Protein AF-A0A345P0F8-F1 (afdb_monomer_lite)

Sequence (129 aa):
MKKESVSDMVIATKQNTTERILMMFTLTQNILHFNRSIKLSSNTGGVIFREFDEKLGFSQTIADHFQLADERTFCIHKKDKLLQQKIYQLIACCHEDDAADDLTTVPVFTQILDKSALASQPSMSRFFR

Radius of gyration: 23.69 Å; chains: 1; bounding box: 66×60×38 Å

pLDDT: mean 72.62, std 15.51, range [37.28, 91.75]

Structure (mmCIF, N/CA/C/O backbone):
data_AF-A0A345P0F8-F1
#
_entry.id   AF-A0A345P0F8-F1
#
loop_
_atom_site.group_PDB
_atom_site.id
_atom_site.type_symbol
_atom_site.label_atom_id
_atom_site.label_alt_id
_atom_site.label_comp_id
_atom_site.label_asym_id
_atom_site.label_entity_id
_atom_site.label_seq_id
_atom_site.pdbx_PDB_ins_code
_atom_site.Cartn_x
_atom_site.Cartn_y
_atom_site.Cartn_z
_atom_site.occupancy
_atom_site.B_iso_or_equiv
_atom_site.auth_seq_id
_atom_site.auth_comp_id
_atom_site.auth_asym_id
_atom_site.auth_atom_id
_atom_site.pdbx_PDB_model_num
ATOM 1 N N . MET A 1 1 ? 52.536 -41.967 -12.028 1.00 48.78 1 MET A N 1
ATOM 2 C CA . MET A 1 1 ? 51.154 -41.572 -12.378 1.00 48.78 1 MET A CA 1
ATOM 3 C C . MET A 1 1 ? 50.250 -41.990 -11.220 1.00 48.78 1 MET A C 1
ATOM 5 O O . MET A 1 1 ? 50.121 -43.187 -10.990 1.00 48.78 1 MET A O 1
ATOM 9 N N . LYS A 1 2 ? 49.764 -41.050 -10.394 1.00 50.00 2 LYS A N 1
ATOM 10 C CA . LYS A 1 2 ? 48.904 -41.361 -9.232 1.00 50.00 2 LYS A CA 1
ATOM 11 C C . LYS A 1 2 ? 47.543 -41.839 -9.755 1.00 50.00 2 LYS A C 1
ATOM 13 O O . LYS A 1 2 ? 46.916 -41.114 -10.517 1.00 50.00 2 LYS A O 1
ATOM 18 N N . LYS A 1 3 ? 47.129 -43.061 -9.401 1.00 56.00 3 LYS A N 1
ATOM 19 C CA . LYS A 1 3 ? 45.771 -43.555 -9.665 1.00 56.00 3 LYS A CA 1
ATOM 20 C C . LYS A 1 3 ? 44.862 -42.962 -8.594 1.00 56.00 3 LYS A C 1
ATOM 22 O O . LYS A 1 3 ? 45.051 -43.253 -7.418 1.00 56.00 3 LYS A O 1
ATOM 27 N N . GLU A 1 4 ? 43.953 -42.091 -8.998 1.00 60.69 4 GLU A N 1
ATOM 28 C CA . GLU A 1 4 ? 42.924 -41.545 -8.116 1.00 60.69 4 GLU A CA 1
ATOM 29 C C . GLU A 1 4 ? 41.944 -42.671 -7.740 1.00 60.69 4 GLU A C 1
ATOM 31 O O . GLU A 1 4 ? 41.602 -43.504 -8.587 1.00 60.69 4 GLU A O 1
ATOM 36 N N . SER A 1 5 ? 41.581 -42.780 -6.458 1.00 73.12 5 SER A N 1
ATOM 37 C CA . SER A 1 5 ? 40.750 -43.881 -5.963 1.00 73.12 5 SER A CA 1
ATOM 38 C C . SER A 1 5 ? 39.308 -43.715 -6.440 1.00 73.12 5 SER A C 1
ATOM 40 O O . SER A 1 5 ? 38.751 -42.619 -6.415 1.00 73.12 5 SER A O 1
ATOM 42 N N . VAL A 1 6 ? 38.661 -44.820 -6.821 1.00 68.94 6 VAL A N 1
ATOM 43 C CA . VAL A 1 6 ? 37.246 -44.838 -7.239 1.00 68.94 6 VAL A CA 1
ATOM 44 C C . VAL A 1 6 ? 36.330 -44.264 -6.145 1.00 68.94 6 VAL A C 1
ATOM 46 O O . VAL A 1 6 ? 35.310 -43.655 -6.457 1.00 68.94 6 VAL A O 1
ATOM 49 N N . SER A 1 7 ? 36.718 -44.385 -4.869 1.00 68.81 7 SER A N 1
ATOM 50 C CA . SER A 1 7 ? 36.024 -43.762 -3.731 1.00 68.81 7 SER A CA 1
ATOM 51 C C . SER A 1 7 ? 35.975 -42.240 -3.828 1.00 68.81 7 SER A C 1
ATOM 53 O O . SER A 1 7 ? 34.934 -41.637 -3.581 1.00 68.81 7 SER A O 1
ATOM 55 N N . ASP A 1 8 ? 37.080 -41.628 -4.238 1.00 67.25 8 ASP A N 1
ATOM 56 C CA . ASP A 1 8 ? 37.249 -40.177 -4.254 1.00 67.25 8 ASP A CA 1
ATOM 57 C C . ASP A 1 8 ? 36.444 -39.585 -5.419 1.00 67.25 8 ASP A C 1
ATOM 59 O O . ASP A 1 8 ? 35.771 -38.565 -5.271 1.00 67.25 8 ASP A O 1
ATOM 63 N N . MET A 1 9 ? 36.379 -40.319 -6.537 1.00 60.78 9 MET A N 1
ATOM 64 C CA . MET A 1 9 ? 35.535 -39.997 -7.690 1.00 60.78 9 MET A CA 1
ATOM 65 C C . MET A 1 9 ? 34.029 -40.075 -7.362 1.00 60.78 9 MET A C 1
ATOM 67 O O . MET A 1 9 ? 33.240 -39.252 -7.834 1.00 60.78 9 MET A O 1
ATOM 71 N N . VAL A 1 10 ? 33.610 -41.027 -6.520 1.00 66.44 10 VAL A N 1
ATOM 72 C CA . VAL A 1 10 ? 32.207 -41.182 -6.080 1.00 66.44 10 VAL A CA 1
ATOM 73 C C . VAL A 1 10 ? 31.802 -40.093 -5.075 1.00 66.44 10 VAL A C 1
ATOM 75 O O . VAL A 1 10 ? 30.672 -39.602 -5.105 1.00 66.44 10 VAL A O 1
ATOM 78 N N . ILE A 1 11 ? 32.718 -39.676 -4.200 1.00 66.06 11 ILE A N 1
ATOM 79 C CA . ILE A 1 11 ? 32.480 -38.589 -3.239 1.00 66.06 11 ILE A CA 1
ATOM 80 C C . ILE A 1 11 ? 32.392 -37.242 -3.971 1.00 66.06 11 ILE A C 1
ATOM 82 O O . ILE A 1 11 ? 31.440 -36.491 -3.752 1.00 66.06 11 ILE A O 1
ATOM 86 N N . ALA A 1 12 ? 33.304 -36.981 -4.914 1.00 62.41 12 ALA A N 1
ATOM 87 C CA . ALA A 1 12 ? 33.292 -35.771 -5.733 1.00 62.41 12 ALA A CA 1
ATOM 88 C C . ALA A 1 12 ? 32.013 -35.649 -6.586 1.00 62.41 12 ALA A C 1
ATOM 90 O O . ALA A 1 12 ? 31.419 -34.574 -6.674 1.00 62.41 12 ALA A O 1
ATOM 91 N N . THR A 1 13 ? 31.537 -36.755 -7.170 1.00 56.69 13 THR A N 1
ATOM 92 C CA . THR A 1 13 ? 30.294 -36.766 -7.966 1.00 56.69 13 THR A CA 1
ATOM 93 C C . THR A 1 13 ? 29.044 -36.573 -7.110 1.00 56.69 13 THR A C 1
ATOM 95 O O . THR A 1 13 ? 28.149 -35.827 -7.514 1.00 56.69 13 THR A O 1
ATOM 98 N N . LYS A 1 14 ? 28.977 -37.151 -5.902 1.00 62.44 14 LYS A N 1
ATOM 99 C CA . LYS A 1 14 ? 27.883 -36.875 -4.955 1.00 62.44 14 LYS A CA 1
ATOM 100 C C . LYS A 1 14 ? 27.865 -35.420 -4.500 1.00 62.44 14 LYS A C 1
ATOM 102 O O . LYS A 1 14 ? 26.799 -34.818 -4.509 1.00 62.44 14 LYS A O 1
ATOM 107 N N . GLN A 1 15 ? 29.013 -34.841 -4.156 1.00 59.41 15 GLN A N 1
ATOM 108 C CA . GLN A 1 15 ? 29.087 -33.451 -3.700 1.00 59.41 15 GLN A CA 1
ATOM 109 C C . GLN A 1 15 ? 28.715 -32.465 -4.815 1.00 59.41 15 GLN A C 1
ATOM 111 O O . GLN A 1 15 ? 27.932 -31.554 -4.573 1.00 59.41 15 GLN A O 1
ATOM 116 N N . ASN A 1 16 ? 29.143 -32.721 -6.057 1.00 59.69 16 ASN A N 1
ATOM 117 C CA . ASN A 1 16 ? 28.713 -31.953 -7.231 1.00 59.69 16 ASN A CA 1
ATOM 118 C C . ASN A 1 16 ? 27.195 -32.064 -7.470 1.00 59.69 16 ASN A C 1
ATOM 120 O O . ASN A 1 16 ? 26.537 -31.080 -7.788 1.00 59.69 16 ASN A O 1
ATOM 124 N N . THR A 1 17 ? 26.614 -33.250 -7.267 1.00 64.06 17 THR A N 1
ATOM 125 C CA . THR A 1 17 ? 25.165 -33.465 -7.415 1.00 64.06 17 THR A CA 1
ATOM 126 C C . THR A 1 17 ? 24.375 -32.770 -6.302 1.00 64.06 17 THR A C 1
ATOM 128 O O . THR A 1 17 ? 23.346 -32.161 -6.576 1.00 64.06 17 THR A O 1
ATOM 131 N N . THR A 1 18 ? 24.870 -32.793 -5.063 1.00 62.34 18 THR A N 1
ATOM 132 C CA . THR A 1 18 ? 24.264 -32.085 -3.927 1.00 62.34 18 THR A CA 1
ATOM 133 C C . THR A 1 18 ? 24.374 -30.571 -4.081 1.00 62.34 18 THR A C 1
ATOM 135 O O . THR A 1 18 ? 23.387 -29.888 -3.843 1.00 62.34 18 THR A O 1
ATOM 138 N N . GLU A 1 19 ? 25.510 -30.035 -4.539 1.00 58.97 19 GLU A N 1
ATOM 139 C CA . GLU A 1 19 ? 25.637 -28.606 -4.860 1.00 58.97 19 GLU A CA 1
ATOM 140 C C . GLU A 1 19 ? 24.734 -28.201 -6.025 1.00 58.97 19 GLU A C 1
ATOM 142 O O . GLU A 1 19 ? 24.119 -27.143 -5.968 1.00 58.97 19 GLU A O 1
ATOM 147 N N . ARG A 1 20 ? 24.558 -29.061 -7.037 1.00 56.16 20 ARG A N 1
ATOM 148 C CA . ARG A 1 20 ? 23.585 -28.843 -8.121 1.00 56.16 20 ARG A CA 1
ATOM 149 C C . ARG A 1 20 ? 22.144 -28.821 -7.617 1.00 56.16 20 ARG A C 1
ATOM 151 O O . ARG A 1 20 ? 21.381 -27.956 -8.025 1.00 56.16 20 ARG A O 1
ATOM 158 N N . ILE A 1 21 ? 21.772 -29.733 -6.721 1.00 56.31 21 ILE A N 1
ATOM 159 C CA . ILE A 1 21 ? 20.436 -29.761 -6.108 1.00 56.31 21 ILE A CA 1
ATOM 160 C C . ILE A 1 21 ? 20.239 -28.544 -5.195 1.00 56.31 21 ILE A C 1
ATOM 162 O O . ILE A 1 21 ? 19.192 -27.908 -5.252 1.00 56.31 21 ILE A O 1
ATOM 166 N N . LEU A 1 22 ? 21.249 -28.167 -4.406 1.00 51.72 22 LEU A N 1
ATOM 167 C CA . LEU A 1 22 ? 21.214 -26.976 -3.557 1.00 51.72 22 LEU A CA 1
ATOM 168 C C . LEU A 1 22 ? 21.119 -25.693 -4.403 1.00 51.72 22 LEU A C 1
ATOM 170 O O . LEU A 1 22 ? 20.344 -24.809 -4.063 1.00 51.72 22 LEU A O 1
ATOM 174 N N . MET A 1 23 ? 21.808 -25.635 -5.548 1.00 47.84 23 MET A N 1
ATOM 175 C CA . MET A 1 23 ? 21.733 -24.553 -6.540 1.00 47.84 23 MET A CA 1
ATOM 176 C C . MET A 1 23 ? 20.390 -24.527 -7.301 1.00 47.84 23 MET A C 1
ATOM 178 O O . MET A 1 23 ? 19.939 -23.473 -7.740 1.00 47.84 23 MET A O 1
ATOM 182 N N . MET A 1 24 ? 19.701 -25.665 -7.431 1.00 48.94 24 MET A N 1
ATOM 183 C CA . MET A 1 24 ? 18.323 -25.731 -7.945 1.00 48.94 24 MET A CA 1
ATOM 184 C C . MET A 1 24 ? 17.283 -25.320 -6.888 1.00 48.94 24 MET A C 1
ATOM 186 O O . MET A 1 24 ? 16.201 -24.868 -7.251 1.00 48.94 24 MET A O 1
ATOM 190 N N . PHE A 1 25 ? 17.612 -25.434 -5.595 1.00 47.25 25 PHE A N 1
ATOM 191 C CA . PHE A 1 25 ? 16.828 -24.887 -4.479 1.00 47.25 25 PHE A CA 1
ATOM 192 C C . PHE A 1 25 ? 17.150 -23.415 -4.166 1.00 47.25 25 PHE A C 1
ATOM 194 O O . PHE A 1 25 ? 16.381 -22.763 -3.456 1.00 47.25 25 PHE A O 1
ATOM 201 N N . THR A 1 26 ? 18.245 -22.852 -4.687 1.00 43.06 26 THR A N 1
ATOM 202 C CA . THR A 1 26 ? 18.491 -21.410 -4.584 1.00 43.06 26 THR A CA 1
ATOM 203 C C . THR A 1 26 ? 17.596 -20.655 -5.557 1.00 43.06 26 THR A C 1
ATOM 205 O O . THR A 1 26 ? 17.823 -20.699 -6.759 1.00 43.06 26 THR A O 1
ATOM 208 N N . LEU A 1 27 ? 16.604 -19.964 -4.980 1.00 44.12 27 LEU A N 1
ATOM 209 C CA . LEU A 1 27 ? 15.822 -18.843 -5.517 1.00 44.12 27 LEU A CA 1
ATOM 210 C C . LEU A 1 27 ? 15.485 -18.948 -7.006 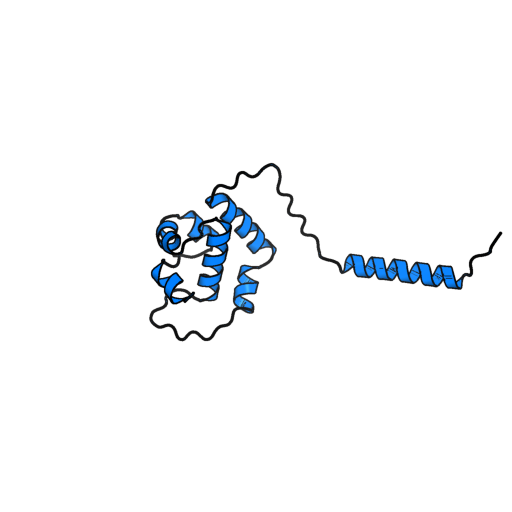1.00 44.12 27 LEU A C 1
ATOM 212 O O . LEU A 1 27 ? 16.305 -18.614 -7.858 1.00 44.12 27 LEU A O 1
ATOM 216 N N . THR A 1 28 ? 14.226 -19.269 -7.314 1.00 41.75 28 THR A N 1
ATOM 217 C CA . THR A 1 28 ? 13.624 -18.935 -8.608 1.00 41.75 28 THR A CA 1
ATOM 218 C C . THR A 1 28 ? 13.919 -17.465 -8.906 1.00 41.75 28 THR A C 1
ATOM 220 O O . THR A 1 28 ? 13.294 -16.565 -8.345 1.00 41.75 28 THR A O 1
ATOM 223 N N . GLN A 1 29 ? 14.923 -17.203 -9.741 1.00 48.25 29 GLN A N 1
ATOM 224 C CA . GLN A 1 29 ? 15.229 -15.855 -10.179 1.00 48.25 29 GLN A CA 1
ATOM 225 C C . GLN A 1 29 ? 14.155 -15.471 -11.188 1.00 48.25 29 GLN A C 1
ATOM 227 O O . GLN A 1 29 ? 14.264 -15.754 -12.379 1.00 48.25 29 GLN A O 1
ATOM 232 N N . ASN A 1 30 ? 13.102 -14.817 -10.705 1.00 51.25 30 ASN A N 1
ATOM 233 C CA . ASN A 1 30 ? 12.268 -13.988 -11.559 1.00 51.25 30 ASN A CA 1
ATOM 234 C C . ASN A 1 30 ? 13.138 -12.805 -11.999 1.00 51.25 30 ASN A C 1
ATOM 236 O O . ASN A 1 30 ? 13.193 -11.776 -11.327 1.00 51.25 30 ASN A O 1
ATOM 240 N N . ILE A 1 31 ? 13.896 -12.982 -13.084 1.00 44.03 31 ILE A N 1
ATOM 241 C CA . ILE A 1 31 ? 14.697 -11.910 -13.675 1.00 44.03 31 ILE A CA 1
ATOM 242 C C . ILE A 1 31 ? 13.720 -10.861 -14.215 1.00 44.03 31 ILE A C 1
ATOM 244 O O . ILE A 1 31 ? 13.164 -11.004 -15.303 1.00 44.03 31 ILE A O 1
ATOM 248 N N . LEU A 1 32 ? 13.500 -9.801 -13.441 1.00 49.66 32 LEU A N 1
ATOM 249 C CA . LEU A 1 32 ? 12.817 -8.594 -13.892 1.00 49.66 32 LEU A CA 1
ATOM 250 C C . LEU A 1 32 ? 13.817 -7.762 -14.703 1.00 49.66 32 LEU A C 1
ATOM 252 O O . LEU A 1 32 ? 14.685 -7.078 -14.160 1.00 49.66 32 LEU A O 1
ATOM 256 N N . HIS A 1 33 ? 13.733 -7.865 -16.028 1.00 44.91 33 HIS A N 1
ATOM 257 C CA . HIS A 1 33 ? 14.579 -7.113 -16.951 1.00 44.91 33 HIS A CA 1
ATOM 258 C C . HIS A 1 33 ? 14.101 -5.652 -17.046 1.00 44.91 33 HIS A C 1
ATOM 260 O O . HIS A 1 33 ? 13.334 -5.288 -17.935 1.00 44.91 33 HIS A O 1
ATOM 266 N N . PHE A 1 34 ? 14.567 -4.786 -16.143 1.00 45.03 34 PHE A N 1
ATOM 267 C CA . PHE A 1 34 ?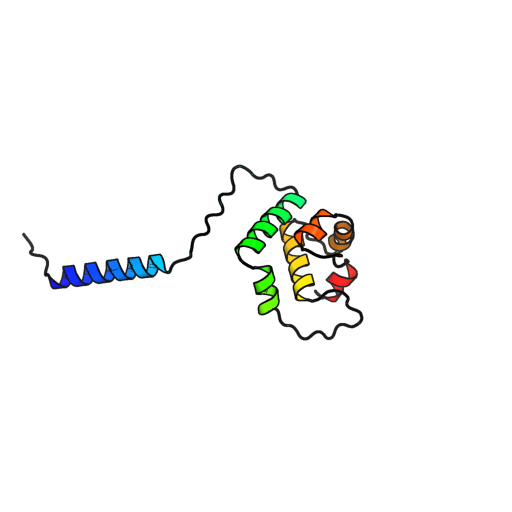 14.333 -3.343 -16.256 1.00 45.03 34 PHE A CA 1
ATOM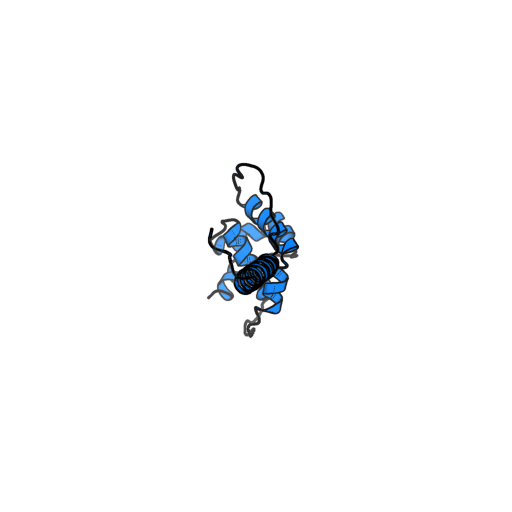 268 C C . PHE A 1 34 ? 15.267 -2.750 -17.318 1.00 45.03 34 PHE A C 1
ATOM 270 O O . PHE A 1 34 ? 16.471 -2.593 -17.110 1.00 45.03 34 PHE A O 1
ATOM 277 N N . ASN A 1 35 ? 14.728 -2.464 -18.501 1.00 38.53 35 ASN A N 1
ATOM 278 C CA . ASN A 1 35 ? 15.511 -1.953 -19.620 1.00 38.53 35 ASN A CA 1
ATOM 279 C C . ASN A 1 35 ? 15.689 -0.425 -19.507 1.00 38.53 35 ASN A C 1
ATOM 281 O O . ASN A 1 35 ? 14.717 0.317 -19.586 1.00 38.53 35 ASN A O 1
ATOM 285 N N . ARG A 1 36 ? 16.955 0.008 -19.393 1.00 37.28 36 ARG A N 1
ATOM 286 C CA . ARG A 1 36 ? 17.495 1.354 -19.676 1.00 37.28 36 ARG A CA 1
ATOM 287 C C . ARG A 1 36 ? 17.044 2.503 -18.748 1.00 37.28 36 ARG A C 1
ATOM 289 O O . ARG A 1 36 ? 15.922 2.979 -18.813 1.00 37.28 36 ARG A O 1
ATOM 296 N N . SER A 1 37 ? 18.000 3.014 -17.962 1.00 45.97 37 SER A N 1
ATOM 297 C CA . SER A 1 37 ? 18.045 4.368 -17.369 1.00 45.97 37 SER A CA 1
ATOM 298 C C . SER A 1 37 ? 16.685 4.979 -17.007 1.00 45.97 37 SER A C 1
ATOM 300 O O . SER A 1 37 ? 16.279 5.992 -17.580 1.00 45.97 37 SER A O 1
ATOM 302 N N . ILE A 1 38 ? 15.978 4.368 -16.056 1.00 47.78 38 ILE A N 1
ATOM 303 C CA . ILE A 1 38 ? 14.684 4.881 -15.610 1.00 47.78 38 ILE A CA 1
ATOM 304 C C . ILE A 1 38 ? 14.928 6.134 -14.769 1.00 47.78 38 ILE A C 1
ATOM 306 O O . ILE A 1 38 ? 15.378 6.066 -13.626 1.00 47.78 38 ILE A O 1
ATOM 310 N N . LYS A 1 39 ? 14.623 7.301 -15.337 1.00 45.25 39 LYS A N 1
ATOM 311 C CA . LYS A 1 39 ? 14.442 8.520 -14.551 1.00 45.25 39 LYS A CA 1
ATOM 312 C C . LYS A 1 39 ? 13.051 8.424 -13.927 1.00 45.25 39 LYS A C 1
ATOM 314 O O . LYS A 1 39 ? 12.052 8.714 -14.579 1.00 45.25 39 LYS A O 1
ATOM 319 N N . LEU A 1 40 ? 12.995 7.912 -12.701 1.00 49.03 40 LEU A N 1
ATOM 320 C CA . LEU A 1 40 ? 11.753 7.711 -11.961 1.00 49.03 40 LEU A CA 1
ATOM 321 C C . LEU A 1 40 ? 11.151 9.081 -11.623 1.00 49.03 40 LEU A C 1
ATOM 323 O O . LEU A 1 40 ? 11.645 9.784 -10.747 1.00 49.03 40 LEU A O 1
ATOM 327 N N . 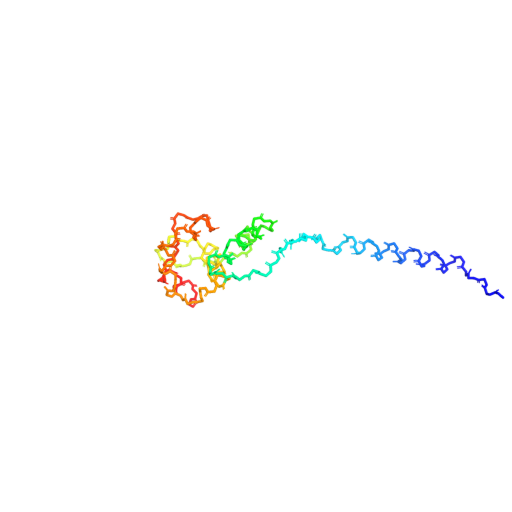SER A 1 41 ? 10.096 9.483 -12.331 1.00 53.31 41 SER A N 1
ATOM 328 C CA . SER A 1 41 ? 9.133 10.429 -11.759 1.00 53.31 41 SER A CA 1
ATOM 329 C C . SER A 1 41 ? 8.356 9.721 -10.643 1.00 53.31 41 SER A C 1
ATOM 331 O O . SER A 1 41 ? 8.210 8.498 -10.689 1.00 53.31 41 SER A O 1
ATOM 333 N N . SER A 1 42 ? 7.844 10.464 -9.657 1.00 58.84 42 SER A N 1
ATOM 334 C CA . SER A 1 42 ? 7.132 9.915 -8.484 1.00 58.84 42 SER A CA 1
ATOM 335 C C . SER A 1 42 ? 6.065 8.872 -8.851 1.00 58.84 42 SER A C 1
ATOM 337 O O . SER A 1 42 ? 6.005 7.795 -8.264 1.00 58.84 42 SER A O 1
ATOM 339 N N . ASN A 1 43 ? 5.291 9.130 -9.908 1.00 59.97 43 ASN A N 1
ATOM 340 C CA . ASN A 1 43 ? 4.241 8.222 -10.377 1.00 59.97 43 ASN A CA 1
ATOM 341 C C . ASN A 1 43 ? 4.792 6.928 -11.012 1.00 59.97 43 ASN A C 1
ATOM 343 O O . ASN A 1 43 ? 4.143 5.888 -10.946 1.00 59.97 43 ASN A O 1
ATOM 347 N N . THR A 1 44 ? 5.991 6.964 -11.605 1.00 65.25 44 THR A N 1
ATOM 348 C CA . THR A 1 44 ? 6.617 5.800 -12.265 1.00 65.25 44 THR A CA 1
ATOM 349 C C . THR A 1 44 ? 7.099 4.760 -11.246 1.00 65.25 44 THR A C 1
ATOM 351 O O . THR A 1 44 ? 7.014 3.562 -11.509 1.00 65.25 44 THR A O 1
ATOM 354 N N . GLY A 1 45 ? 7.549 5.193 -10.061 1.00 68.19 45 GLY A N 1
ATOM 355 C CA . GLY A 1 45 ? 7.960 4.287 -8.978 1.00 68.19 45 GLY A CA 1
ATOM 356 C C . GLY A 1 45 ? 6.8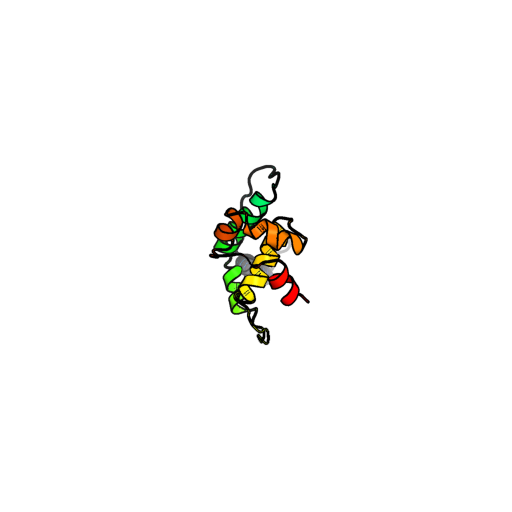08 3.423 -8.453 1.00 68.19 45 GLY A C 1
ATOM 357 O O . GLY A 1 45 ? 6.971 2.217 -8.271 1.00 68.19 45 GLY A O 1
ATOM 358 N N . GLY A 1 46 ? 5.617 4.014 -8.298 1.00 70.25 46 GLY A N 1
ATOM 359 C CA . GLY A 1 46 ? 4.418 3.290 -7.866 1.00 70.25 46 GLY A CA 1
ATOM 360 C C . GLY A 1 46 ? 3.947 2.228 -8.867 1.00 70.25 46 GLY A C 1
ATOM 361 O O . GLY A 1 46 ? 3.530 1.147 -8.459 1.00 70.25 46 GLY A O 1
ATOM 362 N N . VAL A 1 47 ? 4.061 2.497 -10.173 1.00 73.88 47 VAL A N 1
ATOM 363 C CA . VAL A 1 47 ? 3.688 1.537 -11.231 1.00 73.88 47 VAL A CA 1
ATOM 364 C C . VAL A 1 47 ? 4.623 0.326 -11.245 1.00 73.88 47 VAL A C 1
ATOM 366 O O . VAL A 1 47 ? 4.150 -0.806 -11.294 1.00 73.88 47 VAL A O 1
ATOM 369 N N . ILE A 1 48 ? 5.937 0.546 -11.136 1.00 74.62 48 ILE A N 1
ATOM 370 C CA . ILE A 1 48 ? 6.926 -0.544 -11.077 1.00 74.62 48 ILE A CA 1
ATOM 371 C C . ILE A 1 48 ? 6.682 -1.430 -9.856 1.00 74.62 48 ILE A C 1
ATOM 373 O O . ILE A 1 48 ? 6.748 -2.656 -9.946 1.00 74.62 48 ILE A O 1
ATOM 377 N N . PHE A 1 49 ? 6.380 -0.817 -8.710 1.00 76.88 49 PHE A N 1
ATOM 378 C CA . PHE A 1 49 ? 6.099 -1.586 -7.510 1.00 76.88 49 PHE A CA 1
ATOM 379 C C . PHE A 1 49 ? 4.794 -2.374 -7.611 1.00 76.88 49 PHE A C 1
ATOM 381 O O . PHE A 1 49 ? 4.742 -3.496 -7.119 1.00 76.88 49 PHE A O 1
ATOM 388 N N . ARG A 1 50 ? 3.776 -1.853 -8.307 1.00 81.75 50 ARG A N 1
ATOM 389 C CA . ARG A 1 50 ? 2.556 -2.620 -8.579 1.00 81.75 50 ARG A CA 1
ATOM 390 C C . ARG A 1 50 ? 2.837 -3.884 -9.376 1.00 81.75 50 ARG A C 1
ATOM 392 O O . ARG A 1 50 ? 2.348 -4.947 -9.019 1.00 81.75 50 ARG A O 1
ATOM 399 N N . GLU A 1 51 ? 3.639 -3.783 -10.430 1.00 80.56 51 GLU A N 1
ATOM 400 C CA . GLU A 1 51 ? 3.999 -4.951 -11.235 1.00 80.56 51 GLU A CA 1
ATOM 401 C C . GLU A 1 51 ? 4.798 -5.974 -10.410 1.00 80.56 51 GLU A C 1
ATOM 403 O O . GLU A 1 51 ? 4.558 -7.177 -10.499 1.00 80.56 51 GLU A O 1
ATOM 408 N N . PHE A 1 52 ? 5.700 -5.509 -9.542 1.00 82.50 52 PHE A N 1
ATOM 409 C CA . PHE A 1 52 ? 6.402 -6.368 -8.585 1.00 82.50 52 PHE A CA 1
ATOM 410 C C . PHE A 1 52 ? 5.439 -7.062 -7.609 1.00 82.50 52 PHE A C 1
ATOM 412 O O . PHE A 1 52 ? 5.537 -8.271 -7.391 1.00 82.50 52 PHE A O 1
ATOM 419 N N . ASP A 1 53 ? 4.500 -6.306 -7.045 1.00 84.38 53 ASP A N 1
ATOM 420 C CA . ASP A 1 53 ? 3.489 -6.792 -6.113 1.00 84.38 53 ASP A CA 1
ATOM 421 C C . ASP A 1 53 ? 2.594 -7.858 -6.762 1.00 84.38 53 ASP A C 1
ATOM 423 O O . ASP A 1 53 ? 2.446 -8.950 -6.218 1.00 84.38 53 ASP A O 1
ATOM 427 N N . GLU A 1 54 ? 2.099 -7.610 -7.978 1.00 82.19 54 GLU A N 1
ATOM 428 C CA . GLU A 1 54 ? 1.303 -8.571 -8.751 1.00 82.19 54 GLU A CA 1
ATOM 429 C C . GLU A 1 54 ? 2.059 -9.878 -9.036 1.00 82.19 54 GLU A C 1
ATOM 431 O O . GLU A 1 54 ? 1.456 -10.952 -9.065 1.00 82.19 54 GLU A O 1
ATOM 436 N N . LYS A 1 55 ? 3.380 -9.814 -9.241 1.00 81.31 55 LYS A N 1
ATOM 437 C CA . LYS A 1 55 ? 4.203 -11.001 -9.524 1.00 81.31 55 LYS A CA 1
ATOM 438 C C . LYS A 1 55 ? 4.562 -11.806 -8.285 1.00 81.31 55 LYS A C 1
ATOM 440 O O . LYS A 1 55 ? 4.722 -13.020 -8.392 1.00 81.31 55 LYS A O 1
ATOM 445 N N . LEU A 1 56 ? 4.737 -11.150 -7.142 1.00 83.06 56 LEU A N 1
ATOM 446 C CA . LEU A 1 56 ? 5.221 -11.793 -5.919 1.00 83.06 56 LEU A CA 1
ATOM 447 C C . LEU A 1 56 ? 4.142 -11.967 -4.849 1.00 83.06 56 LEU A C 1
ATOM 449 O O . LEU A 1 56 ? 4.396 -12.619 -3.842 1.00 83.06 56 LEU A O 1
ATOM 453 N N . GLY A 1 57 ? 2.948 -11.410 -5.056 1.00 85.25 57 GLY A N 1
ATOM 454 C CA . GLY A 1 57 ? 1.857 -11.451 -4.087 1.00 85.25 57 GLY A CA 1
ATOM 455 C C . GLY A 1 57 ? 2.193 -10.687 -2.808 1.00 85.25 57 GLY A C 1
ATOM 456 O O . GLY A 1 57 ? 1.874 -11.147 -1.710 1.00 85.25 57 GLY A O 1
ATOM 457 N N . PHE A 1 58 ? 2.862 -9.538 -2.912 1.00 86.75 58 PHE A N 1
ATOM 458 C CA . PHE A 1 58 ? 3.338 -8.806 -1.736 1.00 86.75 58 PHE A CA 1
ATOM 459 C C . PHE A 1 58 ? 2.180 -8.271 -0.880 1.00 86.75 58 PHE A C 1
ATOM 461 O O . PHE A 1 58 ? 2.179 -8.421 0.340 1.00 86.75 58 PHE A O 1
ATOM 468 N N . SER A 1 59 ? 1.138 -7.735 -1.507 1.00 88.50 59 SER A N 1
ATOM 469 C CA . SER A 1 59 ? -0.095 -7.299 -0.854 1.00 88.50 59 SER A CA 1
ATOM 470 C C . SER A 1 59 ? -0.808 -8.440 -0.140 1.00 88.50 59 SER A C 1
ATOM 472 O O . SER A 1 59 ? -1.319 -8.246 0.962 1.00 88.50 59 SER A O 1
ATOM 474 N N . GLN A 1 60 ? -0.816 -9.632 -0.742 1.00 89.94 60 GLN A N 1
ATOM 475 C CA . GLN A 1 60 ? -1.376 -10.822 -0.107 1.00 89.94 60 GLN A CA 1
ATOM 476 C C . GLN A 1 60 ? -0.529 -11.236 1.100 1.00 89.94 60 GLN A C 1
ATOM 478 O O . GLN A 1 60 ? -1.066 -11.472 2.174 1.00 89.94 60 GLN A O 1
ATOM 483 N N . THR A 1 61 ? 0.797 -11.194 0.961 1.00 91.75 61 THR A N 1
ATOM 484 C CA . THR A 1 61 ? 1.741 -11.457 2.055 1.00 91.75 61 THR A CA 1
ATOM 485 C C . THR A 1 61 ? 1.511 -10.502 3.232 1.00 91.75 61 THR A C 1
ATOM 487 O O . THR A 1 61 ? 1.483 -10.939 4.382 1.00 91.75 61 THR A O 1
ATOM 490 N N . ILE A 1 62 ? 1.293 -9.206 2.974 1.00 91.06 62 ILE A N 1
ATOM 491 C CA . ILE A 1 62 ? 0.915 -8.255 4.029 1.00 91.06 62 ILE A CA 1
ATOM 492 C C . ILE A 1 62 ? -0.406 -8.681 4.670 1.00 91.06 62 ILE A C 1
ATOM 494 O O . ILE A 1 62 ? -0.473 -8.765 5.890 1.00 91.06 62 ILE A O 1
ATOM 498 N N . ALA A 1 63 ? -1.449 -8.960 3.888 1.00 90.25 63 ALA A N 1
ATOM 499 C CA . ALA A 1 63 ? -2.752 -9.337 4.436 1.00 90.25 63 ALA A CA 1
ATOM 500 C C . ALA A 1 63 ? -2.690 -10.607 5.308 1.00 90.25 63 ALA A C 1
ATOM 502 O O . ALA A 1 63 ? -3.341 -10.666 6.352 1.00 90.25 63 ALA A O 1
ATOM 503 N N . ASP A 1 64 ? -1.880 -11.587 4.913 1.00 91.44 64 ASP A N 1
ATOM 504 C CA . ASP A 1 64 ? -1.771 -12.875 5.598 1.00 91.44 64 ASP A CA 1
ATOM 505 C C . ASP A 1 64 ? -0.971 -12.771 6.902 1.00 91.44 64 ASP A C 1
ATOM 507 O O . ASP A 1 64 ? -1.350 -13.364 7.917 1.00 91.44 64 ASP A O 1
ATOM 511 N N . HIS A 1 65 ? 0.118 -11.996 6.899 1.00 91.69 65 HIS A N 1
ATOM 512 C CA . HIS A 1 65 ? 1.070 -11.948 8.012 1.00 91.69 65 HIS A CA 1
ATOM 513 C C . HIS A 1 65 ? 0.926 -10.719 8.917 1.00 91.69 65 HIS A C 1
ATOM 515 O O . HIS A 1 65 ? 1.329 -10.763 10.080 1.00 91.69 65 HIS A O 1
ATOM 521 N N . PHE A 1 66 ? 0.352 -9.621 8.427 1.00 90.56 66 PHE A N 1
ATOM 522 C CA . PHE A 1 66 ? 0.199 -8.383 9.187 1.00 90.56 66 PHE A CA 1
ATOM 523 C C . PHE A 1 66 ? -1.154 -8.331 9.904 1.00 90.56 66 PHE A C 1
ATOM 525 O O . PHE A 1 66 ? -2.065 -7.577 9.555 1.00 90.56 66 PHE A O 1
ATOM 532 N N . GLN A 1 67 ? -1.272 -9.147 10.949 1.00 84.75 67 GLN A N 1
ATOM 533 C CA . GLN A 1 67 ? -2.462 -9.218 11.790 1.00 84.75 67 GLN A CA 1
ATOM 534 C C . GLN A 1 67 ? -2.216 -8.475 13.105 1.00 84.75 67 GLN A C 1
ATOM 536 O O . GLN A 1 67 ? -1.453 -8.916 13.958 1.00 84.75 67 GLN A O 1
ATOM 541 N N . LEU A 1 68 ? -2.875 -7.330 13.276 1.00 83.88 68 LEU A N 1
ATOM 542 C CA . LEU A 1 68 ? -2.830 -6.535 14.505 1.00 83.88 68 LEU A CA 1
ATOM 543 C C . LEU A 1 68 ? -4.241 -6.394 15.084 1.00 83.88 68 LEU A C 1
ATOM 545 O O . LEU A 1 68 ? -5.187 -6.172 14.325 1.00 83.88 68 LEU A O 1
ATOM 549 N N . ALA A 1 69 ? -4.379 -6.382 16.412 1.00 83.12 69 ALA A N 1
ATOM 550 C CA . ALA A 1 69 ? -5.643 -6.083 17.102 1.00 83.12 69 ALA A CA 1
ATOM 551 C C . ALA A 1 69 ? -6.091 -4.634 16.838 1.00 83.12 69 ALA A C 1
ATOM 553 O O . ALA A 1 69 ? -5.297 -3.707 17.006 1.00 83.12 69 ALA A O 1
ATOM 554 N N . ASP A 1 70 ? -7.289 -4.414 16.275 1.00 80.44 70 ASP A N 1
ATOM 555 C CA . ASP A 1 70 ? -7.780 -3.077 15.877 1.00 80.44 70 ASP A CA 1
ATOM 556 C C . ASP A 1 70 ? -8.682 -2.455 16.934 1.00 80.44 70 ASP A C 1
ATOM 558 O O . ASP A 1 70 ? -9.875 -2.726 16.982 1.00 80.44 70 ASP A O 1
ATOM 562 N N . GLU A 1 71 ? -8.097 -1.604 17.769 1.00 83.62 71 GLU A N 1
ATOM 563 C CA . GLU A 1 71 ? -8.816 -0.868 18.814 1.00 83.62 71 GLU A CA 1
ATOM 564 C C . GLU A 1 71 ? -9.245 0.534 18.351 1.00 83.62 71 GLU A C 1
ATOM 566 O O . GLU A 1 71 ? -9.809 1.317 19.117 1.00 83.62 71 GLU A O 1
ATOM 571 N N . ARG A 1 72 ? -8.970 0.889 17.089 1.00 84.69 72 ARG A N 1
ATOM 572 C CA . ARG A 1 72 ? -9.250 2.226 16.568 1.00 84.69 72 ARG A CA 1
ATOM 573 C C . ARG A 1 72 ? -10.741 2.383 16.293 1.00 84.69 72 ARG A C 1
ATOM 575 O O . ARG A 1 72 ? -11.369 1.558 15.634 1.00 84.69 72 ARG A O 1
ATOM 582 N N . THR A 1 73 ? -11.304 3.499 16.736 1.00 82.38 73 THR A N 1
ATOM 583 C CA . THR A 1 73 ? -12.699 3.861 16.468 1.00 82.38 73 THR A CA 1
ATOM 584 C C . THR A 1 73 ? -12.819 4.688 15.185 1.00 82.38 73 THR A C 1
ATOM 586 O O . THR A 1 73 ? -11.889 5.396 14.796 1.00 82.38 73 THR A O 1
ATOM 589 N N . PHE A 1 74 ? -13.971 4.586 14.509 1.00 80.69 74 PHE A N 1
ATOM 590 C CA . PHE A 1 74 ? -14.310 5.367 13.307 1.00 80.69 74 PHE A CA 1
ATOM 591 C C . PHE A 1 74 ? -13.294 5.253 12.149 1.00 80.69 74 PHE A C 1
ATOM 593 O O . PHE A 1 74 ? -12.965 6.243 11.499 1.00 80.69 74 PHE A O 1
ATOM 600 N N . CYS A 1 75 ? -12.791 4.044 11.876 1.00 81.62 75 CYS A N 1
ATOM 601 C CA . CYS A 1 75 ? -11.851 3.787 10.780 1.00 81.62 75 CYS A CA 1
ATOM 602 C C . CYS A 1 75 ? -12.542 3.180 9.550 1.00 81.62 75 CYS A C 1
ATOM 604 O O . CYS A 1 75 ? -13.233 2.171 9.655 1.00 81.62 75 CYS A O 1
ATOM 606 N N . ILE A 1 76 ? -12.298 3.766 8.374 1.00 86.94 76 ILE A N 1
ATOM 607 C CA . ILE A 1 76 ? -12.808 3.281 7.076 1.00 86.94 76 ILE A CA 1
ATOM 608 C C . ILE A 1 76 ? -11.824 2.355 6.339 1.00 86.94 76 ILE A C 1
ATOM 610 O O . ILE A 1 76 ? -12.229 1.582 5.473 1.00 86.94 76 ILE A O 1
ATOM 614 N N . HIS A 1 77 ? -10.531 2.410 6.675 1.00 89.88 77 HIS A N 1
ATOM 615 C CA . HIS A 1 77 ? -9.487 1.614 6.027 1.00 89.88 77 HIS A CA 1
ATOM 616 C C . HIS A 1 77 ? -8.962 0.511 6.948 1.00 89.88 77 HIS A C 1
ATOM 618 O O . HIS A 1 77 ? -8.596 0.760 8.102 1.00 89.88 77 HIS A O 1
ATOM 624 N N . LYS A 1 78 ? -8.855 -0.703 6.395 1.00 90.25 78 LYS A N 1
ATOM 625 C CA . LYS A 1 78 ? -8.175 -1.828 7.046 1.00 90.25 78 LYS A CA 1
ATOM 626 C C . LYS A 1 78 ? -6.672 -1.548 7.191 1.00 90.25 78 LYS A C 1
ATOM 628 O O . LYS A 1 78 ? -6.099 -0.785 6.414 1.00 90.25 78 LYS A O 1
ATOM 633 N N . LYS A 1 79 ? -6.027 -2.153 8.188 1.00 90.44 79 LYS A N 1
ATOM 634 C CA . LYS A 1 79 ? -4.624 -1.873 8.549 1.00 90.44 79 LYS A CA 1
ATOM 635 C C . LYS A 1 79 ? -3.610 -2.342 7.530 1.00 90.44 79 LYS A C 1
ATOM 637 O O . LYS A 1 79 ? -2.687 -1.603 7.219 1.00 90.44 79 LYS A O 1
ATOM 642 N N . ASP A 1 80 ? -3.802 -3.545 7.009 1.00 91.31 80 ASP A N 1
ATOM 643 C CA . ASP A 1 80 ? -3.047 -4.081 5.881 1.00 91.31 80 ASP A CA 1
ATOM 644 C C . ASP A 1 80 ? -3.076 -3.083 4.716 1.00 91.31 80 ASP A C 1
ATOM 646 O O . ASP A 1 80 ? -2.038 -2.750 4.154 1.00 91.31 80 ASP A O 1
ATOM 650 N N . LYS A 1 81 ? -4.241 -2.481 4.444 1.00 91.00 81 LYS A N 1
ATOM 651 C CA . LYS A 1 81 ? -4.416 -1.464 3.396 1.00 91.00 81 LYS A CA 1
ATOM 652 C C . LYS A 1 81 ? -3.838 -0.089 3.724 1.00 91.00 81 LYS A C 1
ATOM 654 O O . LYS A 1 81 ? -3.619 0.697 2.799 1.00 91.00 81 LYS A O 1
ATOM 659 N N . LEU A 1 82 ? -3.623 0.229 4.998 1.00 91.31 82 LEU A N 1
ATOM 660 C CA . LEU A 1 82 ? -2.920 1.440 5.433 1.00 91.31 82 LEU A CA 1
ATOM 661 C C . LEU A 1 82 ? -1.406 1.246 5.345 1.00 91.31 82 LEU A C 1
ATOM 663 O O . LEU A 1 82 ? -0.708 2.107 4.816 1.00 91.31 82 LEU A O 1
ATOM 667 N N . LEU A 1 83 ? -0.913 0.081 5.774 1.00 91.75 83 LEU A N 1
ATOM 668 C CA . LEU A 1 83 ? 0.484 -0.312 5.629 1.00 91.75 83 LEU A CA 1
ATOM 669 C C . LEU A 1 83 ? 0.893 -0.392 4.156 1.00 91.75 83 LEU A C 1
ATOM 671 O O . LEU A 1 83 ? 1.891 0.212 3.769 1.00 91.75 83 LEU A O 1
ATOM 675 N N . GLN A 1 84 ? 0.086 -1.060 3.328 1.00 91.06 84 GLN A N 1
ATOM 676 C CA . GLN A 1 84 ? 0.289 -1.129 1.882 1.00 91.06 84 GLN A CA 1
ATOM 677 C C . GLN A 1 84 ? 0.393 0.284 1.288 1.00 91.06 84 GLN A C 1
ATOM 679 O O . GLN A 1 84 ? 1.360 0.590 0.598 1.00 91.06 84 GLN A O 1
ATOM 684 N N . GLN A 1 85 ? -0.543 1.182 1.616 1.00 89.81 85 GLN A N 1
ATOM 685 C CA . GLN A 1 85 ? -0.497 2.560 1.126 1.00 89.81 85 GLN A CA 1
ATOM 686 C C . GLN A 1 85 ? 0.782 3.291 1.559 1.00 89.81 85 GLN A C 1
ATOM 688 O O . GLN A 1 85 ? 1.398 3.943 0.720 1.00 89.81 85 GLN A O 1
ATOM 693 N N . LYS A 1 86 ? 1.226 3.148 2.817 1.00 88.56 86 LYS A N 1
ATOM 694 C CA . LYS A 1 86 ? 2.463 3.793 3.288 1.00 88.56 86 LYS A CA 1
ATOM 695 C C . LYS A 1 86 ? 3.697 3.284 2.546 1.00 88.56 86 LYS A C 1
ATOM 697 O O . LYS A 1 86 ? 4.551 4.080 2.176 1.00 88.56 86 LYS A O 1
ATOM 702 N N . ILE A 1 87 ? 3.785 1.980 2.288 1.00 88.06 87 ILE A N 1
ATOM 703 C CA . ILE A 1 87 ? 4.902 1.392 1.534 1.00 88.06 87 ILE A CA 1
ATOM 704 C C . ILE A 1 87 ? 4.941 1.955 0.110 1.00 88.06 87 ILE A C 1
ATOM 706 O O . ILE A 1 87 ? 5.987 2.417 -0.338 1.00 88.06 87 ILE A O 1
ATOM 710 N N . TYR A 1 88 ? 3.797 1.995 -0.577 1.00 86.00 88 TYR A N 1
ATOM 711 C CA . TYR A 1 88 ? 3.711 2.571 -1.922 1.00 86.00 88 TYR A CA 1
ATOM 712 C C . TYR A 1 88 ? 4.047 4.071 -1.939 1.00 86.00 88 TYR A C 1
ATOM 714 O O . TYR A 1 88 ? 4.716 4.530 -2.862 1.00 86.00 88 TYR A O 1
ATOM 722 N N . GLN A 1 89 ? 3.639 4.830 -0.917 1.00 82.38 89 GLN A N 1
ATOM 723 C CA . GLN A 1 89 ? 4.008 6.242 -0.758 1.00 82.38 89 GLN A CA 1
ATOM 724 C C . GLN A 1 89 ? 5.522 6.427 -0.606 1.00 82.38 89 GLN A C 1
ATOM 726 O O . GLN A 1 89 ? 6.110 7.245 -1.309 1.00 82.38 89 GLN A O 1
ATOM 731 N N . LEU A 1 90 ? 6.166 5.619 0.242 1.00 82.62 90 LEU A N 1
ATOM 732 C CA . LEU A 1 90 ? 7.619 5.650 0.432 1.00 82.62 90 LEU A CA 1
ATOM 733 C C . LEU A 1 90 ? 8.372 5.315 -0.863 1.00 82.62 90 LEU A C 1
ATOM 735 O O . LEU A 1 90 ? 9.345 5.982 -1.197 1.00 82.62 90 LEU A O 1
ATOM 739 N N . ILE A 1 91 ? 7.903 4.321 -1.621 1.00 78.81 91 ILE A N 1
ATOM 740 C CA . ILE A 1 91 ? 8.535 3.903 -2.884 1.00 78.81 91 ILE A CA 1
ATOM 741 C C . ILE A 1 91 ? 8.346 4.948 -3.990 1.00 78.81 91 ILE A C 1
ATOM 743 O O . ILE A 1 91 ? 9.233 5.144 -4.819 1.00 78.81 91 ILE A O 1
ATOM 747 N N . ALA A 1 92 ? 7.218 5.655 -3.990 1.00 74.44 92 ALA A N 1
ATOM 748 C CA . ALA A 1 92 ? 6.968 6.771 -4.897 1.00 74.44 92 ALA A CA 1
ATOM 749 C C . ALA A 1 92 ? 7.698 8.071 -4.498 1.00 74.44 92 ALA A C 1
ATOM 751 O O . ALA A 1 92 ? 7.483 9.110 -5.126 1.00 74.44 92 ALA A O 1
ATOM 752 N N . CYS A 1 93 ? 8.552 8.021 -3.468 1.00 68.19 93 CYS A N 1
ATOM 753 C CA . CYS A 1 93 ? 9.230 9.168 -2.860 1.00 68.19 93 CYS A CA 1
ATOM 754 C C . CYS A 1 93 ? 8.272 10.228 -2.282 1.00 68.19 93 CYS A C 1
ATOM 756 O O . CYS A 1 93 ? 8.664 11.377 -2.079 1.00 68.19 93 CYS A O 1
ATOM 758 N N . CYS A 1 94 ? 7.030 9.850 -1.972 1.00 69.56 94 CYS A N 1
ATOM 759 C CA . CYS A 1 94 ? 6.065 10.658 -1.228 1.00 69.56 94 CYS A CA 1
ATOM 760 C C . CYS A 1 94 ? 6.247 10.372 0.271 1.00 69.56 94 CYS A C 1
ATOM 762 O O . CYS A 1 94 ? 5.491 9.611 0.872 1.00 69.56 94 CYS A O 1
ATOM 764 N N . HIS A 1 95 ? 7.330 10.898 0.847 1.00 62.12 95 HIS A N 1
ATOM 765 C CA . HIS A 1 95 ? 7.779 10.521 2.191 1.00 62.12 95 HIS A CA 1
ATOM 766 C C . HIS A 1 95 ? 6.915 11.072 3.329 1.00 62.12 95 HIS A C 1
ATOM 768 O O . HIS A 1 95 ? 6.786 10.413 4.367 1.00 62.12 95 HIS A O 1
ATOM 774 N N . GLU A 1 96 ? 6.344 12.258 3.148 1.00 63.69 96 GLU A N 1
ATOM 775 C CA . GLU A 1 96 ? 5.655 12.973 4.217 1.00 63.69 96 GLU A CA 1
ATOM 776 C C . GLU A 1 96 ? 4.197 12.503 4.376 1.00 63.69 96 GLU A C 1
ATOM 778 O O . GLU A 1 96 ? 3.560 12.042 3.427 1.00 63.69 96 GLU A O 1
ATOM 783 N N . ASP A 1 97 ? 3.680 12.522 5.610 1.00 60.56 97 ASP A N 1
ATOM 784 C CA . ASP A 1 97 ? 2.310 12.067 5.897 1.00 60.56 97 ASP A CA 1
ATOM 785 C C . ASP A 1 97 ? 1.254 13.029 5.338 1.00 60.56 97 ASP A C 1
ATOM 787 O O . ASP A 1 97 ? 0.163 12.592 4.976 1.00 60.56 97 ASP A O 1
ATOM 791 N N . ASP A 1 98 ? 1.570 14.320 5.250 1.00 65.75 98 ASP A N 1
ATOM 792 C CA . ASP A 1 98 ? 0.761 15.357 4.593 1.00 65.75 98 ASP A CA 1
ATOM 793 C C . ASP A 1 98 ? 0.623 15.134 3.083 1.00 65.75 98 ASP A C 1
ATOM 795 O O . ASP A 1 98 ? -0.446 15.394 2.529 1.00 65.75 98 ASP A O 1
ATOM 799 N N . ALA A 1 99 ? 1.602 14.486 2.445 1.00 67.19 99 ALA A N 1
ATOM 800 C CA . ALA A 1 99 ? 1.476 14.034 1.063 1.00 67.19 99 ALA A CA 1
ATOM 801 C C . ALA A 1 99 ? 0.334 13.015 0.876 1.00 67.19 99 ALA A C 1
ATOM 803 O O . ALA A 1 99 ? -0.107 12.785 -0.250 1.00 67.19 99 ALA A O 1
ATOM 804 N N . ALA A 1 100 ? -0.180 12.385 1.943 1.00 73.94 100 ALA A N 1
ATOM 805 C CA . ALA A 1 100 ? -1.317 11.475 1.833 1.00 73.94 100 ALA A CA 1
ATOM 806 C C . ALA A 1 100 ? -2.594 12.177 1.356 1.00 73.94 100 ALA A C 1
ATOM 808 O O . ALA A 1 100 ? -3.337 11.575 0.579 1.00 73.94 100 ALA A O 1
ATOM 809 N N . ASP A 1 101 ? -2.825 13.426 1.769 1.00 78.12 101 ASP A N 1
ATOM 810 C CA . ASP A 1 101 ? -3.988 14.200 1.326 1.00 78.12 101 ASP A CA 1
ATOM 811 C C . ASP A 1 101 ? -3.853 14.590 -0.148 1.00 78.12 101 ASP A C 1
ATOM 813 O O . ASP A 1 101 ? -4.778 14.353 -0.929 1.00 78.12 101 ASP A O 1
ATOM 817 N N . ASP A 1 102 ? -2.674 15.055 -0.562 1.00 73.94 102 ASP A N 1
ATOM 818 C CA . ASP A 1 102 ? -2.388 15.387 -1.962 1.00 73.94 102 ASP A CA 1
ATOM 819 C C . ASP A 1 102 ? -2.595 14.176 -2.879 1.00 73.94 102 ASP A C 1
ATOM 821 O O . ASP A 1 102 ? -3.202 14.277 -3.948 1.00 73.94 102 ASP A O 1
ATOM 825 N N . LEU A 1 103 ? -2.180 12.992 -2.426 1.00 73.75 103 LEU A N 1
ATOM 826 C CA . LEU A 1 103 ? -2.326 11.748 -3.174 1.00 73.75 103 LEU A CA 1
ATOM 827 C C . LEU A 1 103 ? -3.777 11.292 -3.340 1.00 73.75 103 LEU A C 1
ATOM 829 O O . LEU A 1 103 ? -4.068 10.601 -4.317 1.00 73.75 103 LEU A O 1
ATOM 833 N N . THR A 1 104 ? -4.704 11.691 -2.459 1.00 72.00 104 THR A N 1
ATOM 834 C CA . THR A 1 104 ? -6.136 11.383 -2.649 1.00 72.00 104 THR A CA 1
ATOM 835 C C . THR A 1 104 ? -6.693 11.984 -3.940 1.00 72.00 104 THR A C 1
ATOM 837 O O . THR A 1 104 ? -7.630 11.436 -4.522 1.00 72.00 104 THR A O 1
ATOM 840 N N . THR A 1 105 ? -6.084 13.073 -4.421 1.00 68.88 105 THR A N 1
ATOM 841 C CA . THR A 1 105 ? -6.481 13.764 -5.653 1.00 68.88 105 THR A CA 1
ATOM 842 C C . THR A 1 105 ? -5.834 13.182 -6.907 1.00 68.88 105 THR A C 1
ATOM 844 O O . THR A 1 105 ? -6.229 13.544 -8.015 1.00 68.88 105 THR A O 1
ATOM 847 N N . VAL A 1 106 ? -4.872 12.261 -6.760 1.00 70.31 106 VAL A N 1
ATOM 848 C CA . VAL A 1 106 ? -4.128 11.662 -7.871 1.00 70.31 106 VAL A CA 1
ATOM 849 C C . VAL A 1 106 ? -4.750 10.304 -8.235 1.00 70.31 106 VAL A C 1
ATOM 851 O O . VAL A 1 106 ? -4.488 9.304 -7.559 1.00 70.31 106 VAL A O 1
ATOM 854 N N . PRO A 1 107 ? -5.514 10.197 -9.344 1.00 71.69 107 PRO A N 1
ATOM 855 C CA . PRO A 1 107 ? -6.271 8.980 -9.667 1.00 71.69 107 PRO A CA 1
ATOM 856 C C . PRO A 1 107 ? -5.395 7.752 -9.937 1.00 71.69 107 PRO A C 1
ATOM 858 O O . PRO A 1 107 ? -5.867 6.621 -9.907 1.00 71.69 107 PRO A O 1
ATOM 861 N N . VAL A 1 108 ? -4.106 7.953 -10.220 1.00 77.12 108 VAL A N 1
ATOM 862 C CA . VAL A 1 108 ? -3.181 6.848 -10.485 1.00 77.12 108 VAL A CA 1
ATOM 863 C C . VAL A 1 108 ? -2.951 5.990 -9.238 1.00 77.12 108 VAL A C 1
ATOM 865 O O . VAL A 1 108 ? -2.819 4.778 -9.353 1.00 77.12 108 VAL A O 1
ATOM 868 N N . PHE A 1 109 ? -2.953 6.575 -8.036 1.00 77.06 109 PHE A N 1
ATOM 869 C CA . PHE A 1 109 ? -2.650 5.827 -6.813 1.00 77.06 109 PHE A CA 1
ATOM 870 C C . PHE A 1 109 ? -3.812 4.953 -6.346 1.00 77.06 109 PHE A C 1
ATOM 872 O O . PHE A 1 109 ? -3.577 3.873 -5.806 1.00 77.06 109 PHE A O 1
ATOM 879 N N . THR A 1 110 ? -5.057 5.371 -6.584 1.00 82.25 110 THR A N 1
ATOM 880 C CA . THR A 1 110 ? -6.232 4.522 -6.342 1.00 82.25 110 THR A CA 1
ATOM 881 C C . THR A 1 110 ? -6.245 3.316 -7.277 1.00 82.25 110 THR A C 1
ATOM 883 O O . THR A 1 110 ? -6.529 2.210 -6.825 1.00 82.25 110 THR A O 1
ATOM 886 N N . GLN A 1 111 ? -5.843 3.491 -8.542 1.00 81.56 111 GLN A N 1
ATOM 887 C CA . GLN A 1 111 ? -5.665 2.383 -9.490 1.00 81.56 111 GLN A CA 1
ATOM 888 C C . GLN A 1 111 ? -4.511 1.463 -9.079 1.00 81.56 111 GLN A C 1
ATOM 890 O O . GLN A 1 111 ? -4.665 0.242 -9.051 1.00 81.56 111 GLN A O 1
ATOM 895 N N . ILE A 1 112 ? -3.366 2.044 -8.707 1.00 81.56 112 ILE A N 1
ATOM 896 C CA . ILE A 1 112 ? -2.179 1.291 -8.299 1.00 81.56 112 ILE A CA 1
ATOM 897 C C . ILE A 1 112 ? -2.467 0.420 -7.072 1.00 81.56 112 ILE A C 1
ATOM 899 O O . ILE A 1 112 ? -2.127 -0.759 -7.060 1.00 81.56 112 ILE A O 1
ATOM 903 N N . LEU A 1 113 ? -3.138 0.971 -6.064 1.00 84.19 113 LEU A N 1
ATOM 904 C CA . LEU A 1 113 ? -3.448 0.252 -4.829 1.00 84.19 113 LEU A CA 1
ATOM 905 C C . LEU A 1 113 ? -4.735 -0.580 -4.901 1.00 84.19 113 LEU A C 1
ATOM 907 O O . LEU A 1 113 ? -5.042 -1.276 -3.934 1.00 84.19 113 LEU A O 1
ATOM 911 N N . ASP A 1 114 ? -5.471 -0.497 -6.012 1.00 83.81 114 ASP A N 1
ATOM 912 C CA . ASP A 1 114 ? -6.790 -1.109 -6.205 1.00 83.81 114 ASP A CA 1
ATOM 913 C C . ASP A 1 114 ? -7.766 -0.761 -5.064 1.00 83.81 114 ASP A C 1
ATOM 915 O O . ASP A 1 114 ? -8.310 -1.608 -4.352 1.00 83.81 114 ASP A O 1
ATOM 919 N N . LYS A 1 115 ? -7.922 0.547 -4.821 1.00 85.00 115 LYS A N 1
ATOM 920 C CA . LYS A 1 115 ? -8.762 1.109 -3.751 1.00 85.00 115 LYS A CA 1
ATOM 921 C C . LYS A 1 115 ? -9.711 2.154 -4.319 1.00 85.00 115 LYS A C 1
ATOM 923 O O . LYS A 1 115 ? -9.314 2.982 -5.129 1.00 85.00 115 LYS A O 1
ATOM 928 N N . SER A 1 116 ? -10.941 2.192 -3.807 1.00 84.56 116 SER A N 1
ATOM 929 C CA . SER A 1 116 ? -11.914 3.242 -4.147 1.00 84.56 116 SER A CA 1
ATOM 930 C C . SER A 1 116 ? -11.506 4.626 -3.632 1.00 84.56 116 SER A C 1
ATOM 932 O O . SER A 1 116 ? -11.796 5.630 -4.274 1.00 84.56 116 SER A O 1
ATOM 934 N N . ALA A 1 117 ? -10.821 4.676 -2.488 1.00 88.88 117 ALA A N 1
ATOM 935 C CA . ALA A 1 117 ? -10.273 5.891 -1.900 1.00 88.88 117 ALA A CA 1
ATOM 936 C C . ALA A 1 117 ? -8.980 5.589 -1.131 1.00 88.88 117 ALA A C 1
ATOM 938 O O . ALA A 1 117 ? -8.838 4.530 -0.502 1.00 88.88 117 ALA A O 1
ATOM 939 N N . LEU A 1 118 ? -8.038 6.531 -1.173 1.00 89.56 118 LEU A N 1
ATOM 940 C CA . LEU A 1 118 ? -6.834 6.499 -0.349 1.00 89.56 118 LEU A CA 1
ATOM 941 C C . LEU A 1 118 ? -7.121 7.039 1.049 1.00 89.56 118 LEU A C 1
ATOM 943 O O . LEU A 1 118 ? -8.006 7.868 1.246 1.00 89.56 118 LEU A O 1
ATOM 947 N N . ALA A 1 119 ? -6.338 6.568 2.012 1.00 90.38 119 ALA A N 1
ATOM 948 C CA . ALA A 1 119 ? -6.349 7.102 3.358 1.00 90.38 119 ALA A CA 1
ATOM 949 C C . ALA A 1 119 ? -5.763 8.512 3.370 1.00 90.38 119 ALA A C 1
ATOM 951 O O . ALA A 1 119 ? -4.677 8.728 2.835 1.00 90.38 119 ALA A O 1
ATOM 952 N N . SER A 1 120 ? -6.482 9.430 4.005 1.00 88.81 120 SER A N 1
ATOM 953 C CA . SER A 1 120 ? -6.054 10.805 4.254 1.00 88.81 120 SER A CA 1
ATOM 954 C C . SER A 1 120 ? -4.926 10.886 5.289 1.00 88.81 120 SER A C 1
ATOM 956 O O . SER A 1 120 ? -4.710 9.939 6.057 1.00 88.81 120 SER A O 1
ATOM 958 N N . GLN A 1 121 ? -4.258 12.036 5.379 1.00 87.50 121 GLN A N 1
ATOM 959 C CA . GLN A 1 121 ? -3.231 12.326 6.383 1.00 87.50 121 GLN A CA 1
ATOM 960 C C . GLN A 1 121 ? -3.723 12.028 7.811 1.00 87.50 121 GLN A C 1
ATOM 962 O O . GLN A 1 121 ? -3.033 11.289 8.521 1.00 87.50 121 GLN A O 1
ATOM 967 N N . PRO A 1 122 ? -4.934 12.447 8.247 1.00 87.75 122 PRO A N 1
ATOM 968 C CA . PRO A 1 122 ? -5.424 12.110 9.583 1.00 87.75 122 PRO A CA 1
ATOM 969 C C . PRO A 1 122 ? -5.601 10.605 9.806 1.00 87.75 122 PRO A C 1
ATOM 971 O O . PRO A 1 122 ? -5.409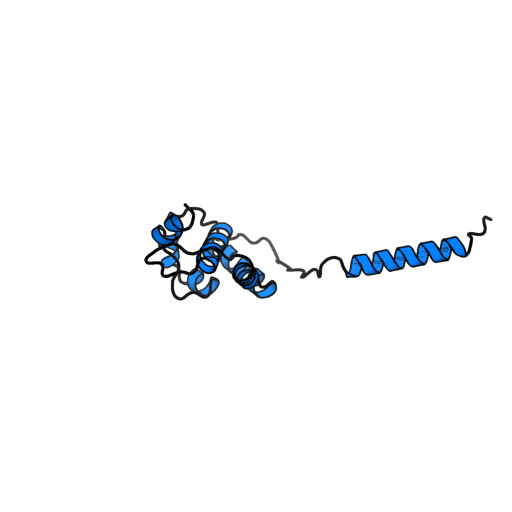 10.116 10.921 1.00 87.75 122 PRO A O 1
ATOM 974 N N . SER A 1 123 ? -5.971 9.859 8.762 1.00 89.00 123 SER A N 1
ATOM 975 C CA . SER A 1 123 ? -6.138 8.404 8.836 1.00 89.00 123 SER A CA 1
ATOM 976 C C . SER A 1 123 ? -4.791 7.698 8.994 1.00 89.00 123 SER A C 1
ATOM 978 O O . SER A 1 123 ? -4.675 6.761 9.784 1.00 89.00 123 SER A O 1
ATOM 980 N N . MET A 1 124 ? -3.774 8.172 8.271 1.00 89.06 124 MET A N 1
ATOM 981 C CA . MET A 1 124 ? -2.408 7.650 8.334 1.00 89.06 124 MET A CA 1
ATOM 982 C C . MET A 1 124 ? -1.747 7.988 9.671 1.00 89.06 124 MET A C 1
ATOM 984 O O . MET A 1 124 ? -1.249 7.093 10.350 1.00 89.06 124 MET A O 1
ATOM 988 N N . SER A 1 125 ? -1.846 9.242 10.118 1.00 86.56 125 SER A N 1
ATOM 989 C CA . SER A 1 125 ? -1.276 9.696 11.391 1.00 86.56 125 SER A CA 1
ATOM 990 C C . SER A 1 125 ? -1.845 8.941 12.597 1.00 86.56 125 SER A C 1
ATOM 992 O O . SER A 1 125 ? -1.099 8.556 13.490 1.00 86.56 125 SER A O 1
ATOM 994 N N . ARG A 1 126 ? -3.154 8.648 12.616 1.00 86.12 126 ARG A N 1
ATOM 995 C CA . ARG A 1 126 ? -3.768 7.834 13.684 1.00 86.12 126 ARG A CA 1
ATOM 996 C C . ARG A 1 126 ? -3.274 6.390 13.706 1.00 86.12 126 ARG A C 1
ATOM 998 O O . ARG A 1 126 ? -3.388 5.740 14.739 1.00 86.12 126 ARG A O 1
ATOM 1005 N N . PHE A 1 127 ? -2.819 5.868 12.572 1.00 88.50 127 PHE A N 1
ATOM 1006 C CA . PHE A 1 127 ? -2.394 4.480 12.454 1.00 88.50 127 PHE A CA 1
ATOM 1007 C C . PHE A 1 127 ? -0.912 4.273 12.789 1.00 88.50 127 PHE A C 1
ATOM 1009 O O . PHE A 1 127 ? -0.589 3.263 13.404 1.00 88.50 127 PHE A O 1
ATOM 1016 N N . PHE A 1 128 ? -0.033 5.210 12.419 1.00 83.69 128 PHE A N 1
ATOM 1017 C CA . PHE A 1 128 ? 1.426 5.085 12.575 1.00 83.69 128 PHE A CA 1
ATOM 1018 C C . PHE A 1 128 ? 2.010 5.813 13.799 1.00 83.69 128 PHE A C 1
ATOM 1020 O O . PHE A 1 128 ? 3.220 6.029 13.855 1.00 83.69 128 PHE A O 1
ATOM 1027 N N . ARG A 1 129 ? 1.166 6.219 14.751 1.00 74.19 129 ARG A N 1
ATOM 1028 C CA . ARG A 1 129 ? 1.587 6.922 15.970 1.00 74.19 129 ARG A CA 1
ATOM 1029 C C . ARG A 1 129 ? 2.240 6.003 16.998 1.00 74.19 129 ARG A C 1
ATOM 1031 O O . ARG A 1 129 ? 1.820 4.830 17.087 1.00 74.19 129 ARG A O 1
#

Secondary structure (DSSP, 8-state):
-----HHHHHHHHHHHHHHHHHHHHS---------S-----HHHHHHHHHHHHHHHTHHHHHHHH-------SS--S-HHHHHHHHHHHHHTT--SSTHHHHHHT-HHHHHHHT-SSPPPHHHHHHH--

Foldseek 3Di:
DDDDDPVVVVVVVVVVVVVVVVVVVPDPPPPPPPDDDDPQQLLNQLQVVLVVCVVPVVLVVLVVPVDDDDPDPPAPDDLSLLVVLQVSCVSSVVNDLQVQQVCQPPVSSCVSSVHPGTDHSVNNVVNPD